Protein AF-A0AA38PTY1-F1 (afdb_monomer)

Solvent-accessible surface area (backbone atoms only — not comparable to full-atom values): 9399 Å² total; per-residue (Å²): 111,72,72,56,55,51,51,54,49,53,50,46,52,52,53,24,58,76,35,60,90,37,70,57,26,43,41,21,37,49,24,47,56,45,44,58,71,55,66,27,29,34,89,94,36,68,89,36,69,23,78,94,51,67,14,69,80,36,48,40,55,56,44,38,29,55,56,48,24,52,52,39,46,51,50,63,53,49,70,71,44,98,50,57,57,52,74,58,97,76,29,33,32,36,54,49,69,46,68,68,61,45,47,55,49,43,50,54,48,43,52,52,50,50,52,53,41,52,37,48,75,71,71,50,80,83,56,73,82,47,34,66,55,29,46,49,52,46,50,54,60,55,73,38,55,44,78,42,84,72,44,68,87,67,62,64,66,61,52,52,51,53,52,54,56,51,62,77,74,107

Mean predicted aligned error: 6.73 Å

Secondary structure (DSSP, 8-state):
-HHHHHHHHHHHHHHHHHTTTSHHHHHHHHHHHHHHHHSSEETTEEEEE-TTTGGGT-HHHHHHHHHHHHHHHHHHHHTTSSSSEEEETTEEEEEEE-HHHHHHHHHHHHHHHHHHHHHHHTT----HHHHHHHHHHHHHHHHTEEEEEEE----HHHHHHHHHHHHHT-

Organism: NCBI:txid2804962

Foldseek 3Di:
DLVVLQVLQVVLLVQLVVPVVDLLSVLLNLLLVLLCLLPQADVVCSSHGDPVDCVVVQVLLSCLSVLLSSLSSVVVVCVPDPAQWDDDPQWIKGKAADPVLSSVLSVVSSVLSVVSSVCVVVVNDPCVVCSVVSVVSSVSSVVGIDIDGPDHDDDVVVVVVVVVVVVVVD

Radius of gyration: 19.95 Å; Cα contacts (8 Å, |Δi|>4): 193; chains: 1; bounding box: 57×34×48 Å

Structure (mmCIF, N/CA/C/O backbone):
data_AF-A0AA38PTY1-F1
#
_entry.id   AF-A0AA38PTY1-F1
#
loop_
_atom_site.group_PDB
_atom_site.id
_atom_site.type_symbol
_atom_site.label_atom_id
_atom_site.label_alt_id
_atom_site.label_comp_id
_atom_site.label_asym_id
_atom_site.label_entity_id
_atom_site.label_seq_id
_atom_site.pdbx_PDB_ins_code
_atom_site.Cartn_x
_atom_site.Cartn_y
_atom_site.Cartn_z
_atom_site.occupancy
_atom_site.B_iso_or_equiv
_atom_site.auth_seq_id
_atom_site.auth_comp_id
_atom_site.auth_asym_id
_atom_site.auth_atom_id
_atom_site.pdbx_PDB_model_num
ATOM 1 N N . MET A 1 1 ? 0.365 22.107 -3.658 1.00 54.66 1 MET A N 1
ATOM 2 C CA . MET A 1 1 ? 0.631 20.713 -3.234 1.00 54.66 1 MET A CA 1
ATOM 3 C C . MET A 1 1 ? -0.654 19.963 -2.887 1.00 54.66 1 MET A C 1
ATOM 5 O O . MET A 1 1 ? -0.888 18.951 -3.529 1.00 54.66 1 MET A O 1
ATOM 9 N N . ALA A 1 2 ? -1.541 20.491 -2.027 1.00 59.94 2 ALA A N 1
ATOM 10 C CA . ALA A 1 2 ? -2.801 19.824 -1.635 1.00 59.94 2 ALA A CA 1
ATOM 11 C C . ALA A 1 2 ? -3.671 19.294 -2.804 1.00 59.94 2 ALA A C 1
ATOM 13 O O . ALA A 1 2 ? -4.220 18.203 -2.718 1.00 59.94 2 ALA A O 1
ATOM 14 N N . ASN A 1 3 ? -3.736 20.021 -3.928 1.00 79.12 3 ASN A N 1
ATOM 15 C CA . ASN A 1 3 ? -4.519 19.618 -5.107 1.00 79.12 3 ASN A CA 1
ATOM 16 C C . ASN A 1 3 ? -3.953 18.363 -5.816 1.00 79.12 3 ASN A C 1
ATOM 18 O O . ASN A 1 3 ? -4.699 17.609 -6.430 1.00 79.12 3 ASN A O 1
ATOM 22 N N . GLN A 1 4 ? -2.641 18.108 -5.739 1.00 86.50 4 GLN A N 1
ATOM 23 C CA . GLN A 1 4 ? -2.038 16.936 -6.386 1.00 86.50 4 GLN A CA 1
ATOM 24 C C . GLN A 1 4 ? -2.184 15.673 -5.530 1.00 86.50 4 GLN A C 1
ATOM 26 O O . GLN A 1 4 ? -2.514 14.615 -6.059 1.00 86.50 4 GLN A O 1
ATOM 31 N N . GLU A 1 5 ? -1.979 15.781 -4.217 1.00 84.06 5 GLU A N 1
ATOM 32 C CA . GLU A 1 5 ? -2.145 14.657 -3.284 1.00 84.06 5 GLU A CA 1
ATOM 33 C C . GLU A 1 5 ? -3.593 14.170 -3.250 1.00 84.06 5 GLU A C 1
ATOM 35 O O . GLU A 1 5 ? -3.832 12.967 -3.343 1.00 84.06 5 GLU A O 1
ATOM 40 N N . GLN A 1 6 ? -4.554 15.100 -3.236 1.00 89.50 6 GLN A N 1
ATOM 41 C CA . GLN A 1 6 ? -5.972 14.779 -3.375 1.00 89.50 6 GLN A CA 1
ATOM 42 C C . GLN A 1 6 ? -6.244 13.994 -4.663 1.00 89.50 6 GLN A C 1
ATOM 44 O O . GLN A 1 6 ? -6.820 12.908 -4.617 1.00 89.50 6 GLN A O 1
ATOM 49 N N . LYS A 1 7 ? -5.789 14.504 -5.816 1.00 91.38 7 LYS A N 1
ATOM 50 C CA . LYS A 1 7 ? -5.968 13.819 -7.106 1.00 91.38 7 LYS A CA 1
ATOM 51 C C . LYS A 1 7 ? -5.359 12.419 -7.094 1.00 91.38 7 LYS A C 1
ATOM 53 O O . LYS A 1 7 ? -5.990 11.479 -7.567 1.00 91.38 7 LYS A O 1
ATOM 58 N N . ASN A 1 8 ? -4.158 12.261 -6.543 1.00 90.12 8 ASN A N 1
ATOM 59 C CA . ASN A 1 8 ? -3.487 10.964 -6.450 1.00 90.12 8 ASN A CA 1
ATOM 60 C C . ASN A 1 8 ? -4.259 9.987 -5.547 1.00 90.12 8 ASN A C 1
ATOM 62 O O . ASN A 1 8 ? -4.411 8.813 -5.901 1.00 90.12 8 ASN A O 1
ATOM 66 N N . TYR A 1 9 ? -4.778 10.472 -4.416 1.00 91.81 9 TYR A N 1
ATOM 67 C CA . TYR A 1 9 ? -5.614 9.697 -3.504 1.00 91.81 9 TYR A CA 1
ATOM 68 C C . TYR A 1 9 ? -6.907 9.241 -4.187 1.00 91.81 9 TYR A C 1
ATOM 70 O O . TYR A 1 9 ? -7.187 8.044 -4.241 1.00 91.81 9 TYR A O 1
ATOM 78 N N . GLU A 1 10 ? -7.665 10.170 -4.773 1.00 93.38 10 GLU A N 1
ATOM 79 C CA . GLU A 1 10 ? -8.926 9.879 -5.464 1.00 93.38 10 GLU A CA 1
ATOM 80 C C . GLU A 1 10 ? -8.724 8.929 -6.647 1.00 93.38 10 GLU A C 1
ATOM 82 O O . GLU A 1 10 ? -9.500 7.988 -6.830 1.00 93.38 10 GLU A O 1
ATOM 87 N N . ASN A 1 11 ? -7.659 9.130 -7.428 1.00 95.25 11 ASN A N 1
ATOM 88 C CA . ASN A 1 11 ? -7.304 8.241 -8.529 1.00 95.25 11 ASN A CA 1
ATOM 89 C C . ASN A 1 11 ? -6.997 6.830 -8.024 1.00 95.25 11 ASN A C 1
ATOM 91 O O . ASN A 1 11 ? -7.489 5.862 -8.599 1.00 95.25 11 ASN A O 1
ATOM 95 N N . THR A 1 12 ? -6.243 6.705 -6.929 1.00 96.00 12 THR A N 1
ATOM 96 C CA . THR A 1 12 ? -5.938 5.411 -6.307 1.00 96.00 12 THR A CA 1
ATOM 97 C C . THR A 1 12 ? -7.195 4.729 -5.787 1.00 96.00 12 THR A C 1
ATOM 99 O O . THR A 1 12 ? -7.438 3.567 -6.116 1.00 96.00 12 THR A O 1
ATOM 102 N N . LYS A 1 13 ? -8.047 5.456 -5.059 1.00 95.75 13 LYS A N 1
ATOM 103 C CA . LYS A 1 13 ? -9.320 4.937 -4.549 1.00 95.75 13 LYS A CA 1
ATOM 104 C C . LYS A 1 13 ? -10.209 4.437 -5.690 1.00 95.75 13 LYS A C 1
ATOM 106 O O . LYS A 1 13 ? -10.671 3.298 -5.652 1.00 95.75 13 LYS A O 1
ATOM 111 N N . ARG A 1 14 ? -10.393 5.247 -6.741 1.00 96.69 14 ARG A N 1
ATOM 112 C CA . ARG A 1 14 ? -11.210 4.898 -7.917 1.00 96.69 14 ARG A CA 1
ATOM 113 C C . ARG A 1 14 ? -10.646 3.696 -8.670 1.00 96.69 14 ARG A C 1
ATOM 115 O O . ARG A 1 14 ? -11.405 2.806 -9.048 1.00 96.69 14 ARG A O 1
ATOM 122 N N . PHE A 1 15 ? -9.333 3.656 -8.875 1.00 96.94 15 PHE A N 1
ATOM 123 C CA . PHE A 1 15 ? -8.663 2.558 -9.563 1.00 96.94 15 PHE A CA 1
ATOM 124 C C . PHE A 1 15 ? -8.850 1.232 -8.821 1.00 96.94 15 PHE A C 1
ATOM 126 O O . PHE A 1 15 ? -9.295 0.253 -9.423 1.00 96.94 15 PHE A O 1
ATOM 133 N N . LEU A 1 16 ? -8.578 1.209 -7.513 1.00 97.06 16 LEU A N 1
ATOM 134 C CA . LEU A 1 16 ? -8.725 0.007 -6.688 1.00 97.06 16 LEU A CA 1
ATOM 135 C C . LEU A 1 16 ? -10.190 -0.442 -6.624 1.00 97.06 16 LEU A C 1
ATOM 137 O O . LEU A 1 16 ? -10.476 -1.622 -6.822 1.00 97.06 16 LEU A O 1
ATOM 141 N N . HIS A 1 17 ? -11.121 0.504 -6.473 1.00 97.00 17 HIS A N 1
ATOM 142 C CA . HIS A 1 17 ? -12.554 0.223 -6.524 1.00 97.00 17 HIS A CA 1
ATOM 143 C C . HIS A 1 17 ? -12.982 -0.378 -7.872 1.00 97.00 17 HIS A C 1
ATOM 145 O O . HIS A 1 17 ? -13.753 -1.328 -7.910 1.00 97.00 17 HIS A O 1
ATOM 151 N N . SER A 1 18 ? -12.459 0.111 -9.000 1.00 96.44 18 SER A N 1
ATOM 152 C CA . SER A 1 18 ? -12.803 -0.434 -10.325 1.00 96.44 18 SER A CA 1
ATOM 153 C C . SER A 1 18 ? -12.299 -1.865 -10.568 1.00 96.44 18 SER A C 1
ATOM 155 O O . SER A 1 18 ? -12.748 -2.521 -11.504 1.00 96.44 18 SER A O 1
ATOM 157 N N . ARG A 1 19 ? -11.383 -2.366 -9.728 1.00 94.25 19 ARG A N 1
ATOM 158 C CA . ARG A 1 19 ? -10.733 -3.678 -9.863 1.00 94.25 19 ARG A CA 1
ATOM 159 C C . ARG A 1 19 ? -11.101 -4.644 -8.738 1.00 94.25 19 ARG A C 1
ATOM 161 O O . ARG A 1 19 ? -10.299 -5.502 -8.381 1.00 94.25 19 ARG A O 1
ATOM 168 N N . GLN A 1 20 ? -12.320 -4.554 -8.202 1.00 89.38 20 GLN A N 1
ATOM 169 C CA . GLN A 1 20 ? -12.794 -5.426 -7.114 1.00 89.38 20 GLN A CA 1
ATOM 170 C C . GLN A 1 20 ? -12.746 -6.931 -7.429 1.00 89.38 20 GLN A C 1
ATOM 172 O O . GLN A 1 20 ? -12.887 -7.747 -6.527 1.00 89.38 20 GLN A O 1
ATOM 177 N N . ASN A 1 21 ? -12.545 -7.343 -8.679 1.00 92.06 21 ASN A N 1
ATOM 178 C CA . ASN A 1 21 ? -12.293 -8.741 -9.026 1.00 92.06 21 ASN A CA 1
ATOM 179 C C . ASN A 1 21 ? -10.913 -9.252 -8.557 1.00 92.06 21 ASN A C 1
ATOM 181 O O . ASN A 1 21 ? -10.746 -10.457 -8.394 1.00 92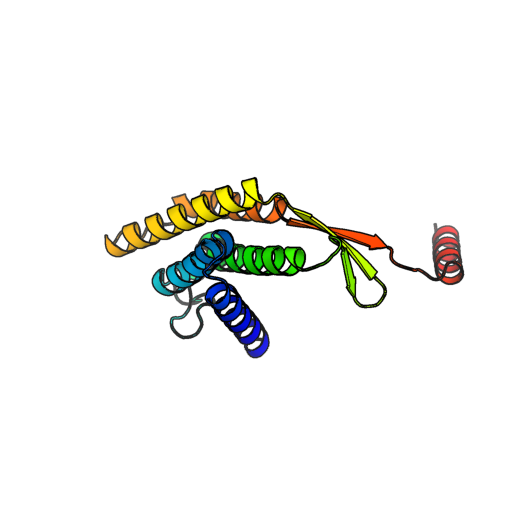.06 21 ASN A O 1
ATOM 185 N N . SER A 1 22 ? -9.942 -8.368 -8.307 1.00 94.25 22 SER A N 1
ATOM 186 C CA . SER A 1 22 ? -8.623 -8.716 -7.769 1.00 94.25 22 SER A CA 1
ATOM 187 C C . SER A 1 22 ? -8.618 -8.675 -6.241 1.00 94.25 22 SER A C 1
ATOM 189 O O . SER A 1 22 ? -8.957 -7.657 -5.640 1.00 94.25 22 SER A O 1
ATOM 191 N N . GLU A 1 23 ? -8.173 -9.753 -5.590 1.00 94.50 23 GLU A N 1
ATOM 192 C CA . GLU A 1 23 ? -8.013 -9.775 -4.128 1.00 94.50 23 GLU A CA 1
ATOM 193 C C . GLU A 1 23 ? -7.046 -8.695 -3.628 1.00 94.50 23 GLU A C 1
ATOM 195 O O . GLU A 1 23 ? -7.311 -8.067 -2.607 1.00 94.50 23 GLU A O 1
ATOM 200 N N . LEU A 1 24 ? -5.963 -8.425 -4.368 1.00 95.00 24 LEU A N 1
ATOM 201 C CA . LEU A 1 24 ? -5.037 -7.342 -4.033 1.00 95.00 24 LEU A CA 1
ATOM 202 C C . LEU A 1 24 ? -5.768 -5.998 -4.014 1.00 95.00 24 LEU A C 1
ATOM 204 O O . LEU A 1 24 ? -5.638 -5.243 -3.055 1.00 95.00 24 LEU A O 1
ATOM 208 N N . ALA A 1 25 ? -6.584 -5.724 -5.038 1.00 96.38 25 ALA A N 1
ATOM 209 C CA . ALA A 1 25 ? -7.349 -4.483 -5.118 1.00 96.38 25 ALA A CA 1
ATOM 210 C C . ALA A 1 25 ? -8.344 -4.347 -3.960 1.00 96.38 25 ALA A C 1
ATOM 212 O O . ALA A 1 25 ? -8.470 -3.256 -3.407 1.00 96.38 25 ALA A O 1
ATOM 213 N N . LYS A 1 26 ? -8.996 -5.449 -3.555 1.00 97.12 26 LYS A N 1
ATOM 214 C CA . LYS A 1 26 ? -9.881 -5.468 -2.382 1.00 97.12 26 LYS A CA 1
ATOM 215 C C . LYS A 1 26 ? -9.134 -5.076 -1.112 1.00 97.12 26 LYS A C 1
ATOM 217 O O . LYS A 1 26 ? -9.616 -4.210 -0.392 1.00 97.12 26 LYS A O 1
ATOM 222 N N . PHE A 1 27 ? -7.959 -5.657 -0.855 1.00 96.75 27 PHE A N 1
ATOM 223 C CA . PHE A 1 27 ? -7.167 -5.290 0.322 1.00 96.75 27 PHE A CA 1
ATOM 224 C C . PHE A 1 27 ? -6.707 -3.831 0.274 1.00 96.75 27 PHE A C 1
ATOM 226 O O . PHE A 1 27 ? -6.901 -3.099 1.240 1.00 96.75 27 PHE A O 1
ATOM 233 N N . GLY A 1 28 ? -6.158 -3.374 -0.856 1.00 96.25 28 GLY A N 1
ATOM 234 C CA . GLY A 1 28 ? -5.723 -1.982 -0.996 1.00 96.25 28 GLY A CA 1
ATOM 235 C C . GLY A 1 28 ? -6.868 -0.982 -0.813 1.00 96.25 28 GLY A C 1
ATOM 236 O O . GLY A 1 28 ? -6.681 0.056 -0.183 1.00 96.25 28 GLY A O 1
ATOM 237 N N . TYR A 1 29 ? -8.060 -1.295 -1.330 1.00 96.69 29 TYR A N 1
ATOM 238 C CA . TYR A 1 29 ? -9.250 -0.467 -1.145 1.00 96.69 29 TYR A CA 1
ATOM 239 C C . TYR A 1 29 ? -9.726 -0.477 0.316 1.00 96.69 29 TYR A C 1
ATOM 241 O O . TYR A 1 29 ? -9.957 0.589 0.884 1.00 96.69 29 TYR A O 1
ATOM 249 N N . ALA A 1 30 ? -9.773 -1.651 0.953 1.00 96.25 30 ALA A N 1
ATOM 250 C CA . ALA A 1 30 ? -10.143 -1.788 2.361 1.00 96.25 30 ALA A CA 1
ATOM 251 C C . ALA A 1 30 ? -9.211 -0.993 3.290 1.00 96.25 30 ALA A C 1
ATOM 253 O O . ALA A 1 30 ? -9.680 -0.373 4.242 1.00 96.25 30 ALA A O 1
ATOM 254 N N . CYS A 1 31 ? -7.905 -0.928 2.996 1.00 95.50 31 CYS A N 1
ATOM 255 C CA . CYS A 1 31 ? -6.982 -0.059 3.731 1.00 95.50 31 CYS A CA 1
ATOM 256 C C . CYS A 1 31 ? -7.436 1.410 3.714 1.00 95.50 31 CYS A C 1
ATOM 258 O O . CYS A 1 31 ? -7.400 2.066 4.753 1.00 95.50 31 CYS A O 1
ATOM 260 N N . LEU A 1 32 ? -7.884 1.927 2.564 1.00 94.00 32 LEU A N 1
ATOM 261 C CA . LEU A 1 32 ? -8.350 3.313 2.447 1.00 94.00 32 LEU A CA 1
ATOM 262 C C . LEU A 1 32 ? -9.637 3.560 3.242 1.00 94.00 32 LEU A C 1
ATOM 264 O O . LEU A 1 32 ? -9.731 4.580 3.921 1.00 94.00 32 LEU A O 1
ATOM 268 N N . GLU A 1 33 ? -10.593 2.630 3.200 1.00 93.06 33 GLU A N 1
ATOM 269 C CA . GLU A 1 33 ? -11.837 2.734 3.979 1.00 93.06 33 GLU A CA 1
ATOM 270 C C . GLU A 1 33 ? -11.565 2.686 5.488 1.00 93.06 33 GLU A C 1
ATOM 272 O O . GLU A 1 33 ? -12.109 3.479 6.261 1.00 93.06 33 GLU A O 1
ATOM 277 N N . LEU A 1 34 ? -10.653 1.807 5.915 1.00 92.69 34 LEU A N 1
ATOM 278 C CA . LEU A 1 34 ? -10.216 1.754 7.306 1.00 92.69 34 LEU A CA 1
ATOM 279 C C . LEU A 1 34 ? -9.547 3.067 7.716 1.00 92.69 34 LEU A C 1
ATOM 281 O O . LEU A 1 34 ? -9.866 3.595 8.779 1.00 92.69 34 LEU A O 1
ATOM 285 N N . ASN A 1 35 ? -8.705 3.654 6.863 1.00 89.38 35 ASN A N 1
ATOM 286 C CA . ASN A 1 35 ? -8.071 4.943 7.140 1.00 89.38 35 ASN A CA 1
ATOM 287 C C . ASN A 1 35 ? -9.083 6.070 7.391 1.00 89.38 35 ASN A C 1
ATOM 289 O O . ASN A 1 35 ? -8.934 6.831 8.347 1.00 89.38 35 ASN A O 1
ATOM 293 N N . GLU A 1 36 ? -10.127 6.150 6.560 1.00 87.44 36 GLU A N 1
ATOM 294 C CA . GLU A 1 36 ? -11.211 7.135 6.695 1.00 87.44 36 GLU A CA 1
ATOM 295 C C . GLU A 1 36 ? -11.925 7.002 8.048 1.00 87.44 36 GLU A C 1
ATOM 297 O O . GLU A 1 36 ? -12.243 7.998 8.697 1.00 87.44 36 GLU A O 1
ATOM 302 N N . SER A 1 37 ? -12.111 5.769 8.519 1.00 85.62 37 SER A N 1
ATOM 303 C CA . SER A 1 37 ? -12.787 5.483 9.788 1.00 85.62 37 SER A CA 1
ATOM 304 C C . SER A 1 37 ? -11.907 5.636 11.034 1.00 85.62 37 SER A C 1
ATOM 306 O O . SER A 1 37 ? -12.420 5.812 12.140 1.00 85.62 37 SER A O 1
ATOM 308 N N . LEU A 1 38 ? -10.582 5.549 10.878 1.00 86.12 38 LEU A N 1
ATOM 309 C CA . LEU A 1 38 ? -9.648 5.512 11.997 1.00 86.12 38 LEU A CA 1
ATOM 310 C C . LEU A 1 38 ? -9.455 6.871 12.654 1.00 86.12 38 LEU A C 1
ATOM 312 O O . LEU A 1 38 ? -8.977 6.885 13.775 1.00 86.12 38 LEU A O 1
ATOM 316 N N . GLY A 1 39 ? -9.808 7.987 12.006 1.00 83.94 39 GLY A N 1
ATOM 317 C CA . GLY A 1 39 ? -9.799 9.325 12.612 1.00 83.94 39 GLY A CA 1
ATOM 318 C C . GLY A 1 39 ? -8.412 9.911 12.907 1.00 83.94 39 GLY A C 1
ATOM 319 O O . GLY A 1 39 ? -8.297 10.789 13.765 1.00 83.94 39 GLY A O 1
ATOM 320 N N . PHE A 1 40 ? -7.358 9.413 12.248 1.00 84.50 40 PHE A N 1
ATOM 321 C CA . PHE A 1 40 ? -6.012 10.014 12.272 1.00 84.50 40 PHE A CA 1
ATOM 322 C C . PHE A 1 40 ? -5.816 11.075 11.178 1.00 84.50 40 PHE A C 1
ATOM 324 O O . PHE A 1 40 ? -5.010 11.994 11.336 1.00 84.50 40 PHE A O 1
ATOM 331 N N . CYS A 1 41 ? -6.584 10.979 10.092 1.00 84.81 41 CYS A N 1
ATOM 332 C CA . CYS A 1 41 ? -6.650 11.985 9.037 1.00 84.81 41 CYS A CA 1
ATOM 333 C C . CYS A 1 41 ? -7.840 12.928 9.241 1.00 84.81 41 CYS A C 1
ATOM 335 O O . CYS A 1 41 ? -8.746 12.656 10.035 1.00 84.81 41 CYS A O 1
ATOM 337 N N . LYS A 1 42 ? -7.844 14.053 8.523 1.00 84.25 42 LYS A N 1
ATOM 338 C CA . LYS A 1 42 ? -9.004 14.950 8.504 1.00 84.25 42 LYS A CA 1
ATOM 339 C C . LYS A 1 42 ? -10.190 14.256 7.812 1.00 84.25 42 LYS A C 1
ATOM 341 O O . LYS A 1 42 ? -9.975 13.625 6.777 1.00 84.25 42 LYS A O 1
ATOM 346 N N . PRO A 1 43 ? -11.430 14.394 8.316 1.00 79.44 43 PRO A N 1
ATOM 347 C CA . PRO A 1 43 ? -12.596 13.721 7.734 1.00 79.44 43 PRO A CA 1
ATOM 348 C C . PRO A 1 43 ? -12.854 14.059 6.259 1.00 79.44 43 PRO A C 1
ATOM 350 O O . PRO A 1 43 ? -13.268 13.199 5.491 1.00 79.44 43 PRO A O 1
ATOM 353 N N . ASP A 1 44 ? -12.597 15.305 5.859 1.00 82.50 44 ASP A N 1
ATOM 354 C CA . ASP A 1 44 ? -12.758 15.811 4.492 1.00 82.50 44 ASP A CA 1
ATOM 355 C C . ASP A 1 44 ? -11.504 15.610 3.621 1.00 82.50 44 ASP A C 1
ATOM 357 O O . ASP A 1 44 ? -11.555 15.784 2.405 1.00 82.50 44 ASP A O 1
ATOM 361 N N . GLN A 1 45 ? -10.374 15.254 4.239 1.00 85.12 45 GLN A N 1
ATOM 362 C CA . GLN A 1 45 ? -9.079 15.071 3.584 1.00 85.12 45 GLN A CA 1
ATOM 363 C C . GLN A 1 45 ? -8.393 13.821 4.158 1.00 85.12 45 GLN A C 1
ATOM 365 O O . GLN A 1 45 ? -7.420 13.946 4.905 1.00 85.12 45 GLN A O 1
ATOM 370 N N . PRO A 1 46 ? -8.849 12.598 3.821 1.00 79.44 46 PRO A N 1
ATOM 371 C CA . PRO A 1 46 ? -8.253 11.354 4.319 1.00 79.44 46 PRO A CA 1
ATOM 372 C C . PRO A 1 46 ? -6.805 11.120 3.857 1.00 79.44 46 PRO A C 1
ATOM 374 O O . PRO A 1 46 ? -6.133 10.224 4.364 1.00 79.44 46 PRO A O 1
ATOM 377 N N . TRP A 1 47 ? -6.305 11.937 2.927 1.00 83.81 47 TRP A N 1
ATOM 378 C CA . TRP A 1 47 ? -4.893 12.026 2.537 1.00 83.81 47 TRP A CA 1
ATOM 379 C C . TRP A 1 47 ? -4.071 13.002 3.399 1.00 83.81 47 TRP A C 1
ATOM 381 O O . TRP A 1 47 ? -2.859 13.083 3.239 1.00 83.81 47 TRP A O 1
ATOM 391 N N . SER A 1 48 ? -4.707 13.763 4.294 1.00 84.69 48 SER A N 1
ATOM 392 C CA . SER A 1 48 ? -4.072 14.780 5.134 1.00 84.69 48 SER A CA 1
ATOM 393 C C . SER A 1 48 ? -4.149 14.393 6.609 1.00 84.69 48 SER A C 1
ATOM 395 O O . SER A 1 48 ? -5.231 14.218 7.173 1.00 84.69 48 SER A O 1
ATOM 397 N N . VAL A 1 49 ? -2.982 14.303 7.248 1.00 83.31 49 VAL A N 1
ATOM 398 C CA . VAL A 1 49 ? -2.848 14.047 8.688 1.00 83.31 49 VAL A CA 1
ATOM 399 C C . VAL A 1 49 ? -3.593 15.121 9.487 1.00 83.31 49 VAL A C 1
ATOM 401 O O . VAL A 1 49 ? -3.474 16.319 9.211 1.00 83.31 49 VAL A O 1
ATOM 404 N N . ASN A 1 50 ? -4.341 14.712 10.514 1.00 79.88 50 ASN A N 1
ATOM 405 C CA . ASN A 1 50 ? -4.946 15.654 11.446 1.00 79.88 50 ASN A CA 1
ATOM 406 C C . ASN A 1 50 ? -3.883 16.205 12.411 1.00 79.88 50 ASN A C 1
ATOM 408 O O . ASN A 1 50 ? -3.501 15.559 13.386 1.00 79.88 50 ASN A O 1
ATOM 412 N N . ILE A 1 51 ? -3.427 17.422 12.122 1.00 76.12 51 ILE A N 1
ATOM 413 C CA . ILE A 1 51 ? -2.364 18.134 12.849 1.00 76.12 51 ILE A CA 1
ATOM 414 C C . ILE A 1 51 ? -2.797 18.502 14.280 1.00 76.12 51 ILE A C 1
ATOM 416 O O . ILE A 1 51 ? -1.966 18.617 15.173 1.00 76.12 51 ILE A O 1
ATOM 420 N N . SER A 1 52 ? -4.100 18.665 14.516 1.00 69.56 52 SER A N 1
ATOM 421 C CA . SER A 1 52 ? -4.664 19.042 15.819 1.00 69.56 52 SER A CA 1
ATOM 422 C C . SER A 1 52 ? -5.010 17.838 16.704 1.00 69.56 52 SER A C 1
ATOM 424 O O . SER A 1 52 ? -5.609 18.018 17.760 1.00 69.56 52 SER A O 1
ATOM 426 N N . GLY A 1 53 ? -4.670 16.619 16.276 1.00 73.75 53 GLY A N 1
ATOM 427 C CA . GLY A 1 53 ? -4.955 15.387 17.006 1.00 73.75 53 GLY A CA 1
ATOM 428 C C . GLY A 1 53 ? -3.786 14.406 16.992 1.00 73.75 53 GLY A C 1
ATOM 429 O O . GLY A 1 53 ? -2.638 14.760 16.729 1.00 73.75 53 GLY A O 1
ATOM 430 N N . ASP A 1 54 ? -4.100 13.138 17.240 1.00 75.62 54 ASP A N 1
ATOM 431 C CA . ASP A 1 54 ? -3.110 12.067 17.386 1.00 75.62 54 ASP A CA 1
ATOM 432 C C . ASP A 1 54 ? -2.347 11.716 16.093 1.00 75.62 54 ASP A C 1
ATOM 434 O O . ASP A 1 54 ? -1.366 10.973 16.134 1.00 75.62 54 ASP A O 1
ATOM 438 N N . GLY A 1 55 ? -2.752 12.260 14.940 1.00 71.81 55 GLY A N 1
ATOM 439 C CA . GLY A 1 55 ? -2.140 11.957 13.643 1.00 71.81 55 GLY A CA 1
ATOM 440 C C . GLY A 1 55 ? -0.653 12.324 13.563 1.00 71.81 55 GLY A C 1
ATOM 441 O O . GLY A 1 55 ? 0.135 11.591 12.968 1.00 71.81 55 GLY A O 1
ATOM 442 N N . LEU A 1 56 ? -0.232 13.418 14.213 1.00 78.38 56 LEU A N 1
ATOM 443 C CA . LEU A 1 56 ? 1.191 13.778 14.292 1.00 78.38 56 LEU A CA 1
ATOM 444 C C . LEU A 1 56 ? 1.992 12.871 15.229 1.00 78.38 56 LEU A C 1
ATOM 446 O O . LEU A 1 56 ? 3.193 12.703 15.023 1.00 78.38 56 LEU A O 1
ATOM 450 N N . ARG A 1 57 ? 1.348 12.311 16.258 1.00 83.75 57 ARG A N 1
ATOM 451 C CA . ARG A 1 57 ? 2.001 11.442 17.243 1.00 83.75 57 ARG A CA 1
ATOM 452 C C . ARG A 1 57 ? 2.220 10.036 16.687 1.00 83.75 57 ARG A C 1
ATOM 454 O O . ARG A 1 57 ? 3.247 9.427 16.972 1.00 83.75 57 ARG A O 1
ATOM 461 N N . TYR A 1 58 ? 1.286 9.552 15.871 1.00 87.25 58 TYR A N 1
ATOM 462 C CA . TYR A 1 58 ? 1.296 8.202 15.307 1.00 87.25 58 TYR A CA 1
ATOM 463 C C . TYR A 1 58 ? 1.416 8.233 13.778 1.00 87.25 58 TYR A C 1
ATOM 465 O O . TYR A 1 58 ? 0.520 7.813 13.037 1.00 87.25 58 TYR A O 1
ATOM 473 N N . GLN A 1 59 ? 2.521 8.795 13.283 1.00 87.94 59 GLN A N 1
ATOM 474 C CA . GLN A 1 59 ? 2.725 9.028 11.849 1.00 87.94 59 GLN A CA 1
ATOM 475 C C . GLN A 1 59 ? 2.729 7.731 11.037 1.00 87.94 59 GLN A C 1
ATOM 477 O O . GLN A 1 59 ? 2.184 7.688 9.932 1.00 87.94 59 GLN A O 1
ATOM 482 N N . SER A 1 60 ? 3.319 6.663 11.574 1.00 91.75 60 SER A N 1
ATOM 483 C CA . SER A 1 60 ? 3.414 5.383 10.865 1.00 91.75 60 SER A CA 1
ATOM 484 C C . SER A 1 60 ? 2.040 4.741 10.749 1.00 91.75 60 SER A C 1
ATOM 486 O O . SER A 1 60 ? 1.679 4.261 9.682 1.00 91.75 60 SER A O 1
ATOM 488 N N . ILE A 1 61 ? 1.235 4.792 11.813 1.00 91.31 61 ILE A N 1
ATOM 489 C CA . ILE A 1 61 ? -0.163 4.344 11.758 1.00 91.31 61 ILE A CA 1
ATOM 490 C C . ILE A 1 61 ? -0.947 5.157 10.720 1.00 91.31 61 ILE A C 1
ATOM 492 O O . ILE A 1 61 ? -1.654 4.582 9.896 1.00 91.31 61 ILE A O 1
ATOM 496 N N . THR A 1 62 ? -0.775 6.480 10.722 1.00 88.69 62 THR A N 1
ATOM 497 C CA . THR A 1 62 ? -1.514 7.393 9.836 1.00 88.69 62 THR A CA 1
ATOM 498 C C . THR A 1 62 ? -1.177 7.195 8.354 1.00 88.69 62 THR A C 1
ATOM 500 O O . THR A 1 62 ? -2.031 7.361 7.489 1.00 88.69 62 THR A O 1
ATOM 503 N N . THR A 1 63 ? 0.067 6.835 8.037 1.00 90.06 63 THR A N 1
ATOM 504 C CA . THR A 1 63 ? 0.535 6.689 6.646 1.00 90.06 63 THR A CA 1
ATOM 505 C C . THR A 1 63 ? 0.409 5.268 6.105 1.00 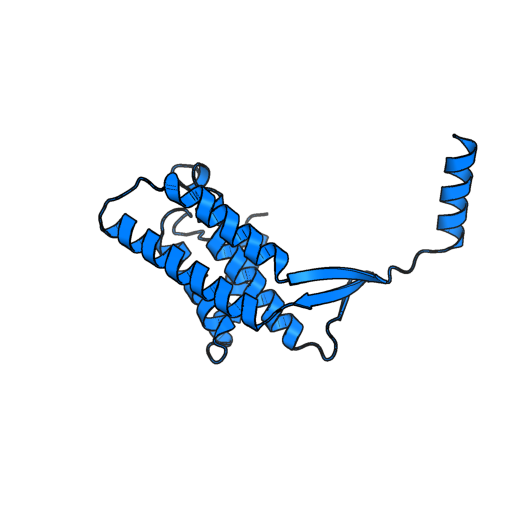90.06 63 THR A C 1
ATOM 507 O O . THR A 1 63 ? 0.281 5.093 4.894 1.00 90.06 63 THR A O 1
ATOM 510 N N . LEU A 1 64 ? 0.373 4.254 6.978 1.00 94.31 64 LEU A N 1
ATOM 511 C CA . LEU A 1 64 ? 0.387 2.838 6.600 1.00 94.31 64 LEU A CA 1
ATOM 512 C C . LEU A 1 64 ? -0.702 2.470 5.585 1.00 94.31 64 LEU A C 1
ATOM 514 O O . LEU A 1 64 ? -0.428 1.786 4.599 1.00 94.31 64 LEU A O 1
ATOM 518 N N . ALA A 1 65 ? -1.935 2.917 5.820 1.00 93.56 65 ALA A N 1
ATOM 519 C CA . ALA A 1 65 ? -3.055 2.605 4.942 1.00 93.56 65 ALA A CA 1
ATOM 520 C C . ALA A 1 65 ? -2.881 3.202 3.537 1.00 93.56 65 ALA A C 1
ATOM 522 O O . ALA A 1 65 ? -3.190 2.550 2.537 1.00 93.56 65 ALA A O 1
ATOM 523 N N . HIS A 1 66 ? -2.360 4.429 3.462 1.00 92.38 66 HIS A N 1
ATOM 524 C CA . HIS A 1 66 ? -2.092 5.089 2.192 1.00 92.38 66 HIS A CA 1
ATOM 525 C C . HIS A 1 66 ? -0.943 4.404 1.442 1.00 92.38 66 HIS A C 1
ATOM 527 O O . HIS A 1 66 ? -1.100 4.072 0.267 1.00 92.38 66 HIS A O 1
ATOM 533 N N . ASP A 1 67 ? 0.160 4.096 2.132 1.00 92.50 67 ASP A N 1
ATOM 534 C CA . ASP A 1 67 ? 1.304 3.368 1.569 1.00 92.50 67 ASP A CA 1
ATOM 535 C C . ASP A 1 67 ? 0.884 2.003 0.998 1.00 92.50 67 ASP A C 1
ATOM 537 O O . ASP A 1 67 ? 1.262 1.646 -0.123 1.00 92.50 67 ASP A O 1
ATOM 541 N N . ALA A 1 68 ? 0.061 1.251 1.737 1.00 95.69 68 ALA A N 1
ATOM 542 C CA . ALA A 1 68 ? -0.476 -0.035 1.298 1.00 95.69 68 ALA A CA 1
ATOM 543 C C . ALA A 1 68 ? -1.319 0.098 0.019 1.00 95.69 68 ALA A C 1
ATOM 545 O O . ALA A 1 68 ? -1.127 -0.652 -0.945 1.00 95.69 68 ALA A O 1
ATOM 546 N N . ALA A 1 69 ? -2.222 1.080 -0.024 1.00 95.81 69 ALA A N 1
ATOM 547 C CA . ALA A 1 69 ? -3.090 1.321 -1.173 1.00 95.81 69 ALA A CA 1
ATOM 548 C C . ALA A 1 69 ? -2.304 1.761 -2.418 1.00 95.81 69 ALA A C 1
ATOM 550 O O . ALA A 1 69 ? -2.529 1.234 -3.509 1.00 95.81 69 ALA A O 1
ATOM 551 N N . VAL A 1 70 ? -1.343 2.676 -2.261 1.00 93.81 70 VAL A N 1
ATOM 552 C CA . VAL A 1 70 ? -0.494 3.161 -3.361 1.00 93.81 70 VAL A CA 1
ATOM 553 C C . VAL A 1 70 ? 0.344 2.026 -3.942 1.00 93.81 70 VAL A C 1
ATOM 555 O O . VAL A 1 70 ? 0.384 1.852 -5.160 1.00 93.81 70 VAL A O 1
ATOM 558 N N . LYS A 1 71 ? 0.958 1.192 -3.098 1.00 93.56 71 LYS A N 1
ATOM 559 C CA . LYS A 1 71 ? 1.741 0.032 -3.556 1.00 93.56 71 LYS A CA 1
ATOM 560 C C . LYS A 1 71 ? 0.885 -1.014 -4.252 1.00 93.56 71 LYS A C 1
ATOM 562 O O . LYS A 1 71 ? 1.314 -1.594 -5.249 1.00 93.56 71 LYS A O 1
ATOM 567 N N . THR A 1 72 ? -0.336 -1.218 -3.767 1.00 96.06 72 THR A N 1
ATOM 568 C CA . THR A 1 72 ? -1.315 -2.087 -4.424 1.00 96.06 72 THR A CA 1
ATOM 569 C C . THR A 1 72 ? -1.665 -1.557 -5.812 1.00 96.06 72 THR A C 1
ATOM 571 O O . THR A 1 72 ? -1.593 -2.305 -6.785 1.00 96.06 72 THR A O 1
ATOM 574 N N . HIS A 1 73 ? -1.999 -0.268 -5.924 1.00 95.50 73 HIS A N 1
ATOM 575 C CA . HIS A 1 73 ? -2.292 0.378 -7.204 1.00 95.50 73 HIS A CA 1
ATOM 576 C C . HIS A 1 73 ? -1.110 0.228 -8.160 1.00 95.50 73 HIS A C 1
ATOM 578 O O . HIS A 1 73 ? -1.281 -0.308 -9.253 1.00 95.50 73 HIS A O 1
ATOM 584 N N . PHE A 1 74 ? 0.087 0.621 -7.726 1.00 92.81 74 PHE A N 1
ATOM 585 C CA . PHE A 1 74 ? 1.297 0.519 -8.531 1.00 92.81 74 PHE A CA 1
ATOM 586 C C . PHE A 1 74 ? 1.533 -0.910 -9.034 1.00 92.81 74 PHE A C 1
ATOM 588 O O . PHE A 1 74 ? 1.674 -1.117 -10.235 1.00 92.81 74 PHE A O 1
ATOM 595 N N . THR A 1 75 ? 1.487 -1.911 -8.151 1.00 92.38 75 THR A N 1
ATOM 596 C CA . THR A 1 75 ? 1.719 -3.315 -8.533 1.00 92.38 75 THR A CA 1
ATOM 597 C C . THR A 1 75 ? 0.677 -3.805 -9.538 1.00 92.38 75 THR A C 1
ATOM 599 O O . THR A 1 75 ? 1.015 -4.413 -10.550 1.00 92.38 75 THR A O 1
ATOM 602 N N . LEU A 1 76 ? -0.601 -3.491 -9.310 1.00 93.25 76 LEU A N 1
ATOM 603 C CA . LEU A 1 76 ? -1.682 -3.834 -10.236 1.00 93.25 76 LEU A CA 1
ATOM 604 C C . LEU A 1 76 ? -1.567 -3.122 -11.585 1.00 93.25 76 LEU A C 1
ATOM 606 O O . LEU A 1 76 ? -2.070 -3.638 -12.583 1.00 93.25 76 LEU A O 1
ATOM 610 N N . LEU A 1 77 ? -0.972 -1.932 -11.628 1.00 90.94 77 LEU A N 1
ATOM 611 C CA . LEU A 1 77 ? -0.693 -1.236 -12.878 1.00 90.94 77 LEU A CA 1
ATOM 612 C C . LEU A 1 77 ? 0.477 -1.903 -13.608 1.00 90.94 77 LEU A C 1
ATOM 614 O O . LEU A 1 77 ? 0.348 -2.219 -14.786 1.00 90.94 77 LEU A O 1
ATOM 618 N N . VAL A 1 78 ? 1.567 -2.204 -12.903 1.00 88.56 78 VAL A N 1
ATOM 619 C CA . VAL A 1 78 ? 2.747 -2.871 -13.473 1.00 88.56 78 VAL A CA 1
ATOM 620 C C . VAL A 1 78 ? 2.412 -4.245 -14.051 1.00 88.56 78 VAL A C 1
ATOM 622 O O . VAL A 1 78 ? 2.918 -4.592 -15.113 1.00 88.56 78 VAL A O 1
ATOM 625 N N . LEU A 1 79 ? 1.494 -4.992 -13.430 1.00 87.94 79 LEU A N 1
ATOM 626 C CA . LEU A 1 79 ? 0.990 -6.267 -13.958 1.00 87.94 79 LEU A CA 1
ATOM 627 C C . LEU A 1 79 ? 0.330 -6.160 -15.341 1.00 87.94 79 LEU A C 1
ATOM 629 O O . LEU A 1 79 ? 0.140 -7.176 -16.003 1.00 87.94 79 LEU A O 1
ATOM 633 N N . THR A 1 80 ? -0.049 -4.956 -15.776 1.00 85.19 80 THR A N 1
ATOM 634 C CA . THR A 1 80 ? -0.607 -4.740 -17.119 1.00 85.19 80 THR A CA 1
ATOM 635 C C . THR A 1 80 ? 0.464 -4.521 -18.185 1.00 85.19 80 THR A C 1
ATOM 637 O O . THR A 1 80 ? 0.143 -4.544 -19.373 1.00 85.19 80 THR A O 1
ATOM 640 N N . PHE A 1 81 ? 1.728 -4.325 -17.794 1.00 80.81 81 PHE A N 1
ATOM 641 C CA . PHE A 1 81 ? 2.812 -4.162 -18.750 1.00 80.81 81 PHE A CA 1
ATOM 642 C C . PHE A 1 81 ? 3.282 -5.521 -19.291 1.00 80.81 81 PHE A C 1
ATOM 644 O O . PHE A 1 81 ? 3.434 -6.470 -18.521 1.00 80.81 81 PHE A O 1
ATOM 651 N N . PRO A 1 82 ? 3.564 -5.634 -20.606 1.00 72.12 82 PRO A N 1
ATOM 652 C CA . PRO A 1 82 ? 4.033 -6.883 -21.216 1.00 72.12 82 PRO A CA 1
ATOM 653 C C . PRO A 1 82 ? 5.358 -7.382 -20.636 1.00 72.12 82 PRO A C 1
ATOM 655 O O . PRO A 1 82 ? 5.655 -8.572 -20.682 1.00 72.12 82 PRO A O 1
ATOM 658 N N . LYS A 1 83 ? 6.172 -6.451 -20.134 1.00 72.56 83 LYS A N 1
ATOM 659 C CA . LYS A 1 83 ? 7.432 -6.707 -19.445 1.00 72.56 83 LYS A CA 1
ATOM 660 C C . LYS A 1 83 ? 7.469 -5.821 -18.197 1.00 72.56 83 LYS A C 1
ATOM 662 O O . LYS A 1 83 ? 6.864 -4.749 -18.226 1.00 72.56 83 LYS A O 1
ATOM 667 N N . PRO A 1 84 ? 8.166 -6.219 -17.123 1.00 74.88 84 PRO A N 1
ATOM 668 C CA . PRO A 1 84 ? 8.195 -5.473 -15.869 1.00 74.88 84 PRO A CA 1
ATOM 669 C C . PRO A 1 84 ? 9.140 -4.265 -15.954 1.00 74.88 84 PRO A C 1
ATOM 671 O O . PRO A 1 84 ? 9.945 -4.031 -15.061 1.00 74.88 84 PRO A O 1
ATOM 674 N N . TYR A 1 85 ? 9.072 -3.510 -17.048 1.00 80.19 85 TYR A N 1
ATOM 675 C CA . TYR A 1 85 ? 9.783 -2.257 -17.198 1.00 80.19 85 TYR A CA 1
ATOM 676 C C . TYR A 1 85 ? 8.856 -1.150 -17.667 1.00 80.19 85 TYR A C 1
ATOM 678 O O . TYR A 1 85 ? 7.872 -1.384 -18.370 1.00 80.19 85 TYR A O 1
ATOM 686 N N . PHE A 1 86 ? 9.213 0.076 -17.314 1.00 82.31 86 PHE A N 1
ATOM 687 C CA . PHE A 1 86 ? 8.605 1.276 -17.867 1.00 82.31 86 PHE A CA 1
ATOM 688 C C . PHE A 1 86 ? 9.685 2.321 -18.137 1.00 82.31 86 PHE A C 1
ATOM 690 O O . PHE A 1 86 ? 10.770 2.278 -17.557 1.00 82.31 86 PHE A O 1
ATOM 697 N N . THR A 1 87 ? 9.396 3.249 -19.043 1.00 82.56 87 THR A N 1
ATOM 698 C CA . THR A 1 87 ? 10.317 4.325 -19.417 1.00 82.56 87 THR A CA 1
ATOM 699 C C . THR A 1 87 ? 9.756 5.679 -19.002 1.00 82.56 87 THR A C 1
ATOM 701 O O . THR A 1 87 ? 8.585 5.948 -19.268 1.00 82.56 87 THR A O 1
ATOM 704 N N . SER A 1 88 ? 10.583 6.537 -18.406 1.00 83.44 88 SER A N 1
ATOM 705 C CA . SER A 1 88 ? 10.262 7.945 -18.116 1.00 83.44 88 SER A CA 1
ATOM 706 C C . SER A 1 88 ? 11.481 8.799 -18.416 1.00 83.44 88 SER A C 1
ATOM 708 O O . SER A 1 88 ? 12.562 8.457 -17.957 1.00 83.44 88 SER A O 1
ATOM 710 N N . ASP A 1 89 ? 11.325 9.887 -19.172 1.00 81.31 89 ASP A N 1
ATOM 711 C CA . ASP A 1 89 ? 12.378 10.896 -19.387 1.00 81.31 89 ASP A CA 1
ATOM 712 C C . ASP A 1 89 ? 13.754 10.297 -19.744 1.00 81.31 89 ASP A C 1
ATOM 714 O O . ASP A 1 89 ? 14.780 10.629 -19.155 1.00 81.31 89 ASP A O 1
ATOM 718 N N . HIS A 1 90 ? 13.757 9.369 -20.708 1.00 83.88 90 HIS A N 1
ATOM 719 C CA . HIS A 1 90 ? 14.921 8.598 -21.179 1.00 83.88 90 HIS A CA 1
ATOM 720 C C . HIS A 1 90 ? 15.485 7.551 -20.208 1.00 83.88 90 HIS A C 1
ATOM 722 O O . HIS A 1 90 ? 16.378 6.806 -20.590 1.00 83.88 90 HIS A O 1
ATOM 728 N N . MET A 1 91 ? 14.948 7.416 -19.001 1.00 88.19 91 MET A N 1
ATOM 729 C CA . MET A 1 91 ? 15.295 6.345 -18.069 1.00 88.19 91 MET A CA 1
ATOM 730 C C . MET A 1 91 ? 14.429 5.110 -18.319 1.00 88.19 91 MET A C 1
ATOM 732 O O . MET A 1 91 ? 13.214 5.228 -18.501 1.00 88.19 91 MET A O 1
ATOM 736 N N . ARG A 1 92 ? 15.035 3.922 -18.280 1.00 88.50 92 ARG A N 1
ATOM 737 C CA . ARG A 1 92 ? 14.342 2.631 -18.198 1.00 88.50 92 ARG A CA 1
ATOM 738 C C . ARG A 1 92 ? 14.406 2.131 -16.765 1.00 88.50 92 ARG A C 1
ATOM 740 O O . ARG A 1 92 ? 15.490 1.992 -16.206 1.00 88.50 92 ARG A O 1
ATOM 747 N N . PHE A 1 93 ? 13.250 1.815 -16.203 1.00 89.56 93 PHE A N 1
ATOM 748 C CA . PHE A 1 93 ? 13.128 1.255 -14.866 1.00 89.56 93 PHE A CA 1
ATOM 749 C C . PHE A 1 93 ? 12.680 -0.193 -14.950 1.00 89.56 93 PHE A C 1
ATOM 751 O O . PHE A 1 93 ? 11.708 -0.474 -15.650 1.00 89.56 93 PHE A O 1
ATOM 758 N N . ALA A 1 94 ? 13.345 -1.083 -14.221 1.00 90.56 94 ALA A N 1
ATOM 759 C CA . ALA A 1 94 ? 12.874 -2.438 -13.975 1.00 90.56 94 ALA A CA 1
ATOM 760 C C . ALA A 1 94 ? 12.093 -2.480 -12.655 1.00 90.56 94 ALA A C 1
ATOM 762 O O . ALA A 1 94 ? 12.406 -1.762 -11.703 1.00 90.56 94 ALA A O 1
ATOM 763 N N . VAL A 1 95 ? 11.045 -3.300 -12.608 1.00 90.56 95 VAL A N 1
ATOM 764 C CA . VAL A 1 95 ? 10.187 -3.460 -11.435 1.00 90.56 95 VAL A CA 1
ATOM 765 C C . VAL A 1 95 ? 10.192 -4.911 -10.990 1.00 90.56 95 VAL A C 1
ATOM 767 O O . VAL A 1 95 ? 9.700 -5.794 -11.687 1.00 90.56 95 VAL A O 1
ATOM 770 N N . GLU A 1 96 ? 10.674 -5.147 -9.782 1.00 89.69 96 GLU A N 1
ATOM 771 C CA . GLU A 1 96 ? 10.624 -6.448 -9.131 1.00 89.69 96 GLU A CA 1
ATOM 772 C C . GLU A 1 96 ? 9.567 -6.429 -8.030 1.00 89.69 96 GLU A C 1
ATOM 774 O O . GLU A 1 96 ? 9.479 -5.488 -7.233 1.00 89.69 96 GLU A O 1
ATOM 779 N N . TYR A 1 97 ? 8.737 -7.468 -7.993 1.00 89.56 97 TYR A N 1
ATOM 780 C CA . TYR A 1 97 ? 7.696 -7.613 -6.985 1.00 89.56 97 TYR A CA 1
ATOM 781 C C . TYR A 1 97 ? 7.399 -9.082 -6.684 1.00 89.56 97 TYR A C 1
ATOM 783 O O . TYR A 1 97 ? 7.476 -9.945 -7.557 1.00 89.56 97 TYR A O 1
ATOM 791 N N . ASP A 1 98 ? 6.999 -9.352 -5.442 1.00 90.75 98 ASP A N 1
ATOM 792 C CA . ASP A 1 98 ? 6.521 -10.662 -4.991 1.00 90.75 98 ASP A CA 1
ATOM 793 C C . ASP A 1 98 ? 5.021 -10.573 -4.682 1.00 90.75 98 ASP A C 1
ATOM 795 O O . ASP A 1 98 ? 4.611 -10.023 -3.657 1.00 90.75 98 ASP A O 1
ATOM 799 N N . LEU A 1 99 ? 4.185 -11.093 -5.589 1.00 91.19 99 LEU A N 1
ATOM 800 C CA . LEU 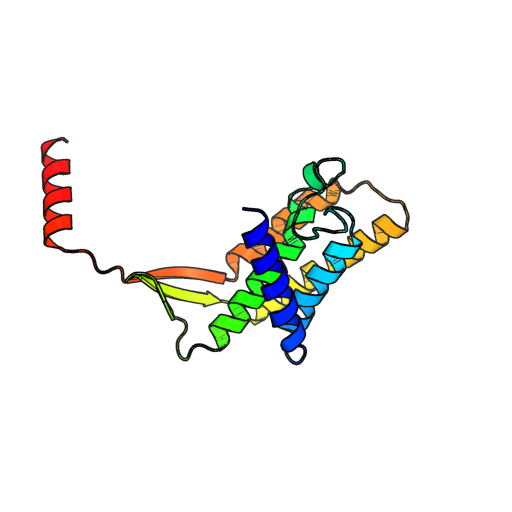A 1 99 ? 2.725 -11.011 -5.458 1.00 91.19 99 LEU A CA 1
ATOM 801 C C . LEU A 1 99 ? 2.191 -11.760 -4.237 1.00 91.19 99 LEU A C 1
ATOM 803 O O . LEU A 1 99 ? 1.258 -11.279 -3.591 1.00 91.19 99 LEU A O 1
ATOM 807 N N . SER A 1 100 ? 2.763 -12.924 -3.927 1.00 92.88 100 SER A N 1
ATOM 808 C CA . SER A 1 100 ? 2.316 -13.757 -2.811 1.00 92.88 100 SER A CA 1
ATOM 809 C C . SER A 1 100 ? 2.603 -13.052 -1.491 1.00 92.88 100 SER A C 1
ATOM 811 O O . SER A 1 100 ? 1.688 -12.826 -0.695 1.00 92.88 100 SER A O 1
ATOM 813 N N . ARG A 1 101 ? 3.842 -12.584 -1.304 1.00 94.88 101 ARG A N 1
ATOM 814 C CA . ARG A 1 101 ? 4.217 -11.831 -0.102 1.00 94.88 101 ARG A CA 1
ATOM 815 C C . ARG A 1 101 ? 3.512 -10.481 -0.018 1.00 94.88 101 ARG A C 1
ATOM 817 O O . ARG A 1 101 ? 3.200 -10.032 1.087 1.00 94.88 101 ARG A O 1
ATOM 824 N N . LEU A 1 102 ? 3.224 -9.830 -1.149 1.00 94.00 102 LEU A N 1
ATOM 825 C CA . LEU A 1 102 ? 2.403 -8.618 -1.173 1.00 94.00 102 LEU A CA 1
ATOM 826 C C . LEU A 1 102 ? 0.996 -8.897 -0.649 1.00 94.00 102 LEU A C 1
ATOM 828 O O . LEU A 1 102 ? 0.542 -8.183 0.244 1.00 94.00 102 LEU A O 1
ATOM 832 N N . LYS A 1 103 ? 0.331 -9.949 -1.140 1.00 95.25 103 LYS A N 1
ATOM 833 C CA . LYS A 1 103 ? -1.006 -10.341 -0.673 1.00 95.25 103 LYS A CA 1
ATOM 834 C C . LYS A 1 103 ? -1.019 -10.597 0.835 1.00 95.25 103 LYS A C 1
ATOM 836 O O . LYS A 1 103 ? -1.841 -10.019 1.542 1.00 95.25 103 LYS A O 1
A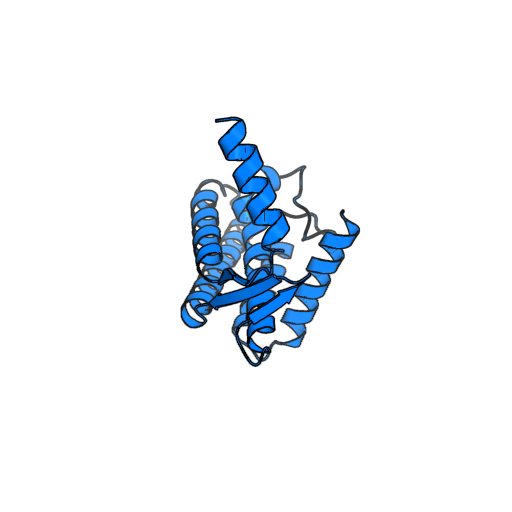TOM 841 N N . GLU A 1 104 ? -0.085 -11.404 1.332 1.00 96.56 104 GLU A N 1
ATOM 842 C CA . GLU A 1 104 ? 0.036 -11.707 2.764 1.00 96.56 104 GLU A CA 1
ATOM 843 C C . GLU A 1 104 ? 0.291 -10.448 3.601 1.00 96.56 104 GLU A C 1
ATOM 845 O O . GLU A 1 104 ? -0.282 -10.266 4.675 1.00 96.56 104 GLU A O 1
ATOM 850 N N . THR A 1 105 ? 1.142 -9.545 3.116 1.00 96.56 105 THR A N 1
ATOM 851 C CA . THR A 1 105 ? 1.451 -8.293 3.818 1.00 96.56 105 THR A CA 1
ATOM 852 C C . THR A 1 105 ? 0.249 -7.361 3.853 1.00 96.56 105 THR A C 1
ATOM 854 O O . THR A 1 105 ? -0.065 -6.828 4.912 1.00 96.56 105 THR A O 1
ATOM 857 N N . LEU A 1 106 ? -0.478 -7.218 2.745 1.00 96.75 106 LEU A N 1
ATOM 858 C CA . LEU A 1 106 ? -1.705 -6.423 2.693 1.00 96.75 106 LEU A CA 1
ATOM 859 C C . LEU A 1 106 ? -2.797 -6.982 3.609 1.00 96.75 106 LEU A C 1
ATOM 861 O O . LEU A 1 106 ? -3.475 -6.211 4.286 1.00 96.75 106 LEU A O 1
ATOM 865 N N . GLN A 1 107 ? -2.928 -8.307 3.693 1.00 96.94 107 GLN A N 1
ATOM 866 C CA . GLN A 1 107 ? -3.843 -8.944 4.637 1.00 96.94 107 GLN A CA 1
ATOM 867 C C . GLN A 1 107 ? -3.460 -8.616 6.088 1.00 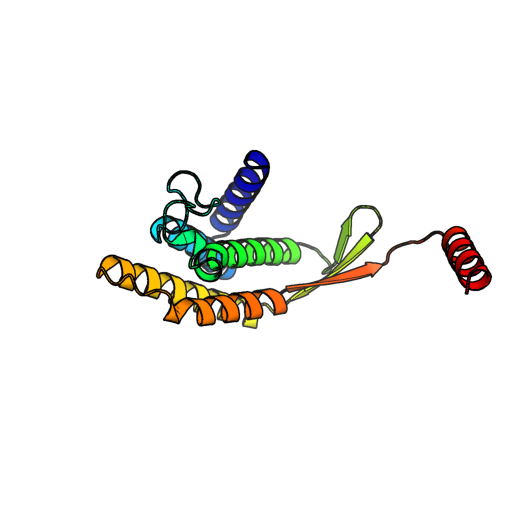96.94 107 GLN A C 1
ATOM 869 O O . GLN A 1 107 ? -4.319 -8.199 6.863 1.00 96.94 107 GLN A O 1
ATOM 874 N N . ARG A 1 108 ? -2.169 -8.721 6.442 1.00 97.56 108 ARG A N 1
ATOM 875 C CA . ARG A 1 108 ? -1.656 -8.335 7.771 1.00 97.56 108 ARG A CA 1
ATOM 876 C C . ARG A 1 108 ? -1.915 -6.857 8.082 1.00 97.56 108 ARG A C 1
ATOM 878 O O . ARG A 1 108 ? -2.290 -6.537 9.207 1.00 97.56 108 ARG A O 1
ATOM 885 N N . VAL A 1 109 ? -1.759 -5.970 7.097 1.00 97.50 109 VAL A N 1
ATOM 886 C CA . VAL A 1 109 ? -2.083 -4.541 7.238 1.00 97.50 109 VAL A CA 1
ATOM 887 C C . VAL A 1 109 ? -3.575 -4.334 7.477 1.00 97.50 109 VAL A C 1
ATOM 889 O O . VAL A 1 109 ? -3.931 -3.606 8.397 1.00 97.50 109 VAL A O 1
ATOM 892 N N . CYS A 1 110 ? -4.451 -4.984 6.708 1.00 96.69 110 CYS A N 1
ATOM 893 C CA . CYS A 1 110 ? -5.898 -4.874 6.904 1.00 96.69 110 CYS A CA 1
ATOM 894 C C . CYS A 1 110 ? -6.316 -5.341 8.301 1.00 96.69 110 CYS A C 1
ATOM 896 O O . CYS A 1 110 ? -7.037 -4.619 8.982 1.00 96.69 110 CYS A O 1
ATOM 898 N N . SER A 1 111 ? -5.824 -6.500 8.755 1.00 96.88 111 SER A N 1
ATOM 899 C CA . SER A 1 111 ? -6.093 -6.997 10.109 1.00 96.88 111 SER A CA 1
ATOM 900 C C . SER A 1 111 ? -5.609 -6.019 11.178 1.00 96.88 111 SER A C 1
ATOM 902 O O . SER A 1 111 ? -6.362 -5.684 12.083 1.00 96.88 111 SER A O 1
ATOM 904 N N . PHE A 1 112 ? -4.395 -5.485 11.034 1.00 96.75 112 PHE A N 1
ATOM 905 C CA . PHE A 1 112 ? -3.860 -4.488 11.959 1.00 96.75 112 PHE A CA 1
ATOM 906 C C . PHE A 1 112 ? -4.709 -3.206 12.011 1.00 96.75 112 PHE A C 1
ATOM 908 O O . PHE A 1 112 ? -5.023 -2.713 13.092 1.00 96.75 112 PHE A O 1
ATOM 915 N N . LEU A 1 113 ? -5.108 -2.665 10.856 1.00 95.50 113 LEU A N 1
ATOM 916 C CA . LEU A 1 113 ? -5.949 -1.467 10.782 1.00 95.50 113 LEU A CA 1
ATOM 917 C C . LEU A 1 113 ? -7.360 -1.719 11.346 1.00 95.50 113 LEU A C 1
ATOM 919 O O . LEU A 1 113 ? -7.919 -0.837 11.998 1.00 95.50 113 LEU A O 1
ATOM 923 N N . GLN A 1 114 ? -7.915 -2.916 11.138 1.00 95.44 114 GLN A N 1
ATOM 924 C CA . GLN A 1 114 ? -9.196 -3.332 11.712 1.00 95.44 114 GLN A CA 1
ATOM 925 C C . GLN A 1 114 ? -9.116 -3.424 13.241 1.00 95.44 114 GLN A C 1
ATOM 927 O O . GLN A 1 114 ? -9.959 -2.852 13.931 1.00 95.44 114 GLN A O 1
ATOM 932 N N . ASP A 1 115 ? -8.062 -4.045 13.775 1.00 94.12 115 ASP A N 1
ATOM 933 C CA . ASP A 1 115 ? -7.837 -4.135 15.218 1.00 94.12 115 ASP A CA 1
ATOM 934 C C . ASP A 1 115 ? -7.746 -2.740 15.851 1.00 94.12 115 ASP A C 1
ATOM 936 O O . ASP A 1 115 ? -8.358 -2.487 16.891 1.00 94.12 115 ASP A O 1
ATOM 940 N N . LEU A 1 116 ? -7.032 -1.804 15.211 1.00 92.88 116 LEU A N 1
ATOM 941 C CA . LEU A 1 116 ? -6.960 -0.408 15.654 1.00 92.88 116 LEU A CA 1
ATOM 942 C C . LEU A 1 116 ? -8.333 0.274 15.658 1.00 92.88 116 LEU A C 1
ATOM 944 O O . LEU A 1 116 ? -8.661 0.988 16.610 1.00 92.88 116 LEU A O 1
ATOM 948 N N . GLN A 1 117 ? -9.142 0.042 14.623 1.00 92.19 117 GLN A N 1
ATOM 949 C CA . GLN A 1 117 ? -10.499 0.578 14.534 1.00 92.19 117 GLN A CA 1
ATOM 950 C C . GLN A 1 117 ? -11.352 0.066 15.701 1.00 92.19 117 GLN A C 1
ATOM 952 O O . GLN A 1 117 ? -12.067 0.842 16.340 1.00 92.19 117 GLN A O 1
ATOM 957 N N . ASP A 1 118 ? -11.239 -1.220 16.021 1.00 91.75 118 ASP A N 1
ATOM 958 C CA . ASP A 1 118 ? -12.000 -1.843 17.098 1.00 91.75 118 ASP A CA 1
ATOM 959 C C . ASP A 1 118 ? -11.523 -1.387 18.483 1.00 91.75 118 ASP A C 1
ATOM 961 O O . ASP A 1 118 ? -12.356 -1.109 19.348 1.00 91.75 118 ASP A O 1
ATOM 965 N N . GLN A 1 119 ? -10.212 -1.193 18.691 1.00 89.69 119 GLN A N 1
ATOM 966 C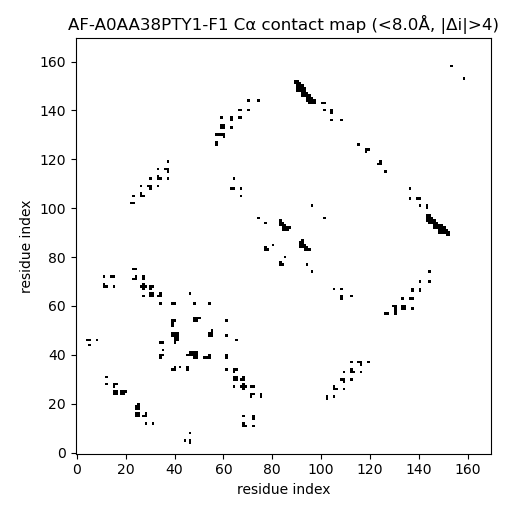 CA . GLN A 1 119 ? -9.700 -0.560 19.916 1.00 89.69 119 GLN A CA 1
ATOM 967 C C . GLN A 1 119 ? -10.280 0.850 20.097 1.00 89.69 119 GLN A C 1
ATOM 969 O O . GLN A 1 119 ? -10.740 1.193 21.190 1.00 89.69 119 GLN A O 1
ATOM 974 N N . ARG A 1 120 ? -10.323 1.647 19.020 1.00 87.12 120 ARG A N 1
ATOM 975 C CA . ARG A 1 120 ? -10.856 3.014 19.057 1.00 87.12 120 ARG A CA 1
ATOM 976 C C . ARG A 1 120 ? -12.352 3.036 19.372 1.00 87.12 120 ARG A C 1
ATOM 978 O O . ARG A 1 120 ? -12.782 3.817 20.217 1.00 87.12 120 ARG A O 1
ATOM 985 N N . LYS A 1 121 ? -13.143 2.140 18.768 1.00 88.12 121 LYS A N 1
ATOM 986 C CA . LYS A 1 121 ? -14.579 1.970 19.080 1.00 88.12 121 LYS A CA 1
ATOM 987 C C . LYS A 1 121 ? -14.823 1.593 20.544 1.00 88.12 121 LYS A C 1
ATOM 989 O O . LYS A 1 121 ? -15.835 1.986 21.112 1.00 88.12 121 LYS A O 1
ATOM 994 N N . GLN A 1 122 ? -13.894 0.863 21.161 1.00 89.12 122 GLN A N 1
ATOM 995 C CA . GLN A 1 122 ? -13.931 0.507 22.585 1.00 89.12 122 GLN A CA 1
ATOM 996 C C . GLN A 1 122 ? -13.421 1.629 23.511 1.00 89.12 122 GLN A C 1
ATOM 998 O O . GLN A 1 122 ? -13.309 1.416 24.718 1.00 89.12 122 GLN A O 1
ATOM 1003 N N . GLY A 1 123 ? -13.083 2.808 22.976 1.00 84.12 123 GLY A N 1
ATOM 1004 C CA . GLY A 1 123 ? -12.573 3.945 23.745 1.00 84.12 123 GLY A CA 1
ATOM 1005 C C . GLY A 1 123 ? -11.119 3.799 24.205 1.00 84.12 123 GLY A C 1
ATOM 1006 O O . GLY A 1 123 ? -10.674 4.543 25.078 1.00 84.12 123 GLY A O 1
ATOM 1007 N N . ARG A 1 124 ? -10.364 2.842 23.649 1.00 82.94 124 ARG A N 1
ATOM 1008 C CA . ARG A 1 124 ? -8.942 2.650 23.958 1.00 82.94 124 ARG A CA 1
ATOM 1009 C C . ARG A 1 124 ? -8.102 3.478 22.990 1.00 82.94 124 ARG A C 1
ATOM 1011 O O . ARG A 1 124 ? -8.067 3.181 21.801 1.00 82.94 124 ARG A O 1
ATOM 1018 N N . ASN A 1 125 ? -7.394 4.473 23.523 1.00 73.75 125 ASN A N 1
ATOM 1019 C CA . ASN A 1 125 ? -6.610 5.430 22.729 1.00 73.75 125 ASN A CA 1
ATOM 1020 C C . ASN A 1 125 ? -5.091 5.328 22.958 1.00 73.75 125 ASN A C 1
ATOM 1022 O O . ASN A 1 125 ? -4.341 6.202 22.533 1.00 73.75 125 ASN A O 1
ATOM 1026 N N . ASP A 1 126 ? -4.614 4.273 23.626 1.00 81.56 126 ASP A N 1
ATOM 1027 C CA . ASP A 1 126 ? -3.176 4.023 23.761 1.00 81.56 126 ASP A CA 1
ATOM 1028 C C . ASP A 1 126 ? -2.636 3.315 22.510 1.00 81.56 126 ASP A C 1
ATOM 1030 O O . ASP A 1 126 ? -2.534 2.081 22.446 1.00 81.56 126 ASP A O 1
ATOM 1034 N N . PHE A 1 127 ? -2.344 4.120 21.486 1.00 85.56 127 PHE A N 1
ATOM 1035 C CA . PHE A 1 127 ? -1.821 3.631 20.213 1.00 85.56 127 PHE A CA 1
ATOM 1036 C C . PHE A 1 127 ? -0.292 3.547 20.156 1.00 85.56 127 PHE A C 1
ATOM 1038 O O . PHE A 1 127 ? 0.262 3.028 19.188 1.00 85.56 127 PHE A O 1
ATOM 1045 N N . GLU A 1 128 ? 0.405 3.996 21.202 1.00 85.88 128 GLU A N 1
ATOM 1046 C CA . GLU A 1 128 ? 1.866 4.117 21.205 1.00 85.88 128 GLU A CA 1
ATOM 1047 C C . GLU A 1 128 ? 2.558 2.765 21.013 1.00 85.88 128 GLU A C 1
ATOM 1049 O O . GLU A 1 128 ? 3.500 2.634 20.229 1.00 85.88 128 GLU A O 1
ATOM 1054 N N . LYS A 1 129 ? 2.001 1.717 21.623 1.00 86.69 129 LYS A N 1
ATOM 1055 C CA . LYS A 1 129 ? 2.477 0.338 21.454 1.00 86.69 129 LYS A CA 1
ATOM 1056 C C . LYS A 1 129 ? 2.358 -0.202 20.021 1.00 86.69 129 LYS A C 1
ATOM 1058 O O . LYS A 1 129 ? 3.086 -1.130 19.670 1.00 86.69 129 LYS A O 1
ATOM 1063 N N . TYR A 1 130 ? 1.476 0.359 19.191 1.00 91.31 130 TYR A N 1
ATOM 1064 C CA . TYR A 1 130 ? 1.243 -0.101 17.816 1.00 91.31 130 TYR A CA 1
ATOM 1065 C C . TYR A 1 130 ? 2.102 0.631 16.781 1.00 91.31 130 TYR A C 1
ATOM 1067 O O . TYR A 1 130 ? 2.265 0.138 15.665 1.00 91.31 130 TYR A O 1
ATOM 1075 N N . GLU A 1 131 ? 2.714 1.760 17.140 1.00 91.88 131 GLU A N 1
ATOM 1076 C CA . GLU A 1 131 ? 3.528 2.556 16.216 1.00 91.88 131 GLU A CA 1
ATOM 1077 C C . GLU A 1 131 ? 4.721 1.748 15.674 1.00 91.88 131 GLU A C 1
ATOM 1079 O O . GLU A 1 131 ? 5.006 1.758 14.477 1.00 91.88 131 GLU A O 1
ATOM 1084 N N . ASN A 1 132 ? 5.380 0.960 16.530 1.00 92.62 132 ASN A N 1
ATOM 1085 C CA . ASN A 1 132 ? 6.477 0.081 16.112 1.00 92.62 132 ASN A CA 1
ATOM 1086 C C . ASN A 1 132 ? 6.014 -1.026 15.156 1.00 92.62 132 ASN A C 1
ATOM 1088 O O . ASN A 1 132 ? 6.754 -1.411 14.250 1.00 92.62 132 ASN A O 1
ATOM 1092 N N . GLN A 1 133 ? 4.797 -1.537 15.339 1.00 95.31 133 GLN A N 1
ATOM 1093 C CA . GLN A 1 133 ? 4.221 -2.529 14.437 1.00 95.31 133 GLN A CA 1
ATOM 1094 C C . GLN A 1 133 ? 3.881 -1.903 13.080 1.00 95.31 133 GLN A C 1
ATOM 1096 O O . GLN A 1 133 ? 4.232 -2.479 12.052 1.00 95.31 133 GLN A O 1
ATOM 1101 N N . ALA A 1 134 ? 3.298 -0.700 13.064 1.00 95.06 134 ALA A N 1
ATOM 1102 C CA . ALA A 1 134 ? 3.040 0.041 11.833 1.00 95.06 134 ALA A CA 1
ATOM 1103 C C . ALA A 1 134 ? 4.338 0.332 11.060 1.00 95.06 134 ALA A C 1
ATOM 1105 O O . ALA A 1 134 ? 4.403 0.083 9.858 1.00 95.06 134 ALA A O 1
ATOM 1106 N N . LYS A 1 135 ? 5.410 0.752 11.750 1.00 95.31 135 LYS A N 1
ATOM 1107 C CA . LYS A 1 135 ? 6.741 0.942 11.141 1.00 95.31 135 LYS A CA 1
ATOM 1108 C C . LYS A 1 135 ? 7.266 -0.325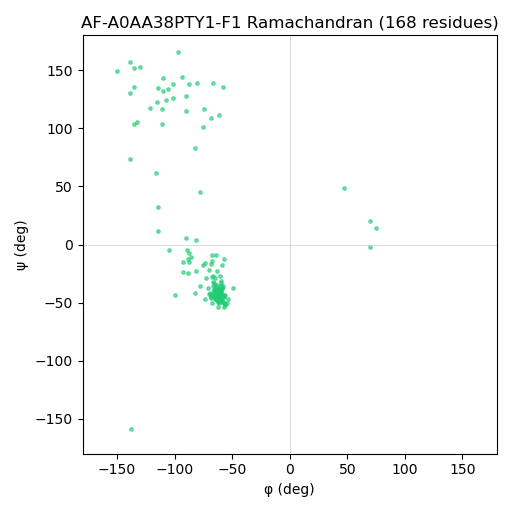 10.472 1.00 95.31 135 LYS A C 1
ATOM 1110 O O . LYS A 1 135 ? 7.774 -0.255 9.355 1.00 95.31 135 LYS A O 1
ATOM 1115 N N . ARG A 1 136 ? 7.134 -1.482 11.132 1.00 96.12 136 ARG A N 1
ATOM 1116 C CA . ARG A 1 136 ? 7.542 -2.777 10.562 1.00 96.12 136 ARG A CA 1
ATOM 1117 C C . ARG A 1 136 ? 6.732 -3.119 9.315 1.00 96.12 136 ARG A C 1
ATOM 1119 O O . ARG A 1 136 ? 7.323 -3.483 8.309 1.00 96.12 136 ARG A O 1
ATOM 1126 N N . LEU A 1 137 ? 5.412 -2.931 9.349 1.00 96.81 137 LEU A N 1
ATOM 1127 C CA . LEU A 1 137 ? 4.541 -3.175 8.194 1.00 96.81 137 LEU A CA 1
ATOM 1128 C C . LEU A 1 137 ? 4.865 -2.251 7.009 1.00 96.81 137 LEU A C 1
ATOM 1130 O O . LEU A 1 137 ? 4.893 -2.711 5.870 1.00 96.81 137 LEU A O 1
ATOM 1134 N N . ILE A 1 138 ? 5.173 -0.974 7.260 1.00 95.00 138 ILE A N 1
ATOM 1135 C CA . ILE A 1 138 ? 5.670 -0.053 6.224 1.00 95.00 138 ILE A CA 1
ATOM 1136 C C . ILE A 1 138 ? 7.000 -0.557 5.649 1.00 95.00 138 ILE A C 1
ATOM 1138 O O . ILE A 1 138 ? 7.194 -0.532 4.433 1.00 95.00 138 ILE A O 1
ATOM 1142 N N . GLY A 1 139 ? 7.915 -1.020 6.505 1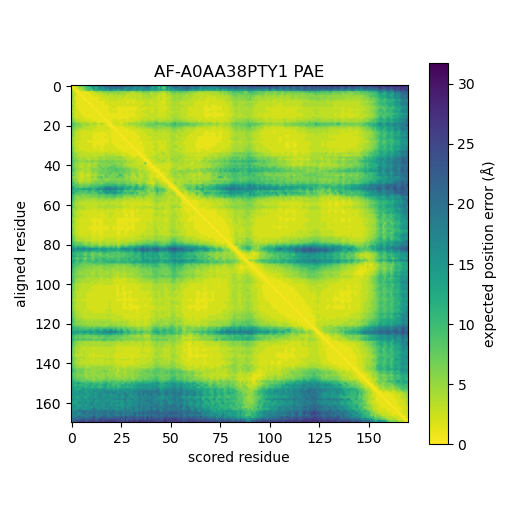.00 93.88 139 GLY A N 1
ATOM 1143 C CA . GLY A 1 139 ? 9.184 -1.619 6.089 1.00 93.88 139 GLY A CA 1
ATOM 1144 C C . GLY A 1 139 ? 8.986 -2.825 5.169 1.00 93.88 139 GLY A C 1
ATOM 1145 O O . GLY A 1 139 ? 9.548 -2.851 4.074 1.00 93.88 139 GLY A O 1
ATOM 1146 N N . ASP A 1 140 ? 8.122 -3.763 5.567 1.00 94.44 140 ASP A N 1
ATOM 1147 C CA . ASP A 1 140 ? 7.742 -4.927 4.760 1.00 94.44 140 ASP A CA 1
ATOM 1148 C C . ASP A 1 140 ? 7.192 -4.480 3.396 1.00 94.44 140 ASP A C 1
ATOM 1150 O O . ASP A 1 140 ? 7.689 -4.903 2.358 1.00 94.44 140 ASP A O 1
ATOM 1154 N N . LEU A 1 141 ? 6.227 -3.554 3.373 1.00 93.56 141 LEU A N 1
ATOM 1155 C CA . LEU A 1 141 ? 5.648 -3.018 2.136 1.00 93.56 141 LEU A CA 1
ATOM 1156 C C . LEU A 1 141 ? 6.688 -2.355 1.219 1.00 93.56 141 LEU A C 1
ATOM 1158 O O . LEU A 1 141 ? 6.592 -2.443 -0.010 1.00 93.56 141 LEU A O 1
ATOM 1162 N N . LYS A 1 142 ? 7.679 -1.659 1.786 1.00 90.62 142 LYS A N 1
ATOM 1163 C CA . LYS A 1 142 ? 8.768 -1.034 1.020 1.00 90.62 142 LYS A CA 1
ATOM 1164 C C . LYS A 1 142 ? 9.658 -2.066 0.340 1.00 90.62 142 LYS A C 1
ATOM 1166 O O . LYS A 1 142 ? 9.998 -1.855 -0.816 1.00 90.62 142 LYS A O 1
ATOM 1171 N N . ALA A 1 143 ? 9.949 -3.179 1.003 1.00 90.81 143 ALA A N 1
ATOM 1172 C CA . ALA A 1 143 ? 10.803 -4.233 0.462 1.00 90.81 143 ALA A CA 1
ATOM 1173 C C . ALA A 1 143 ? 10.138 -5.091 -0.635 1.00 90.81 143 ALA A C 1
ATOM 1175 O O . ALA A 1 143 ? 10.833 -5.813 -1.339 1.00 90.81 143 ALA A O 1
ATOM 1176 N N . LEU A 1 144 ? 8.808 -5.044 -0.775 1.00 89.62 144 LEU A N 1
ATOM 1177 C CA . LEU A 1 144 ? 8.056 -5.929 -1.683 1.00 89.62 144 LEU A CA 1
ATOM 1178 C C . LEU A 1 144 ? 7.920 -5.419 -3.114 1.00 89.62 144 LEU A C 1
ATOM 1180 O O . LEU A 1 144 ? 7.517 -6.182 -3.987 1.00 89.62 144 LEU A O 1
ATOM 1184 N N . VAL A 1 145 ? 8.198 -4.138 -3.334 1.00 86.69 145 VAL A N 1
ATOM 1185 C CA . VAL A 1 145 ? 8.151 -3.509 -4.652 1.00 86.69 145 VAL A CA 1
ATOM 1186 C C . VAL A 1 145 ? 9.433 -2.718 -4.805 1.00 86.69 145 VAL A C 1
ATOM 1188 O O . VAL A 1 145 ? 9.584 -1.659 -4.191 1.00 86.69 145 VAL A O 1
ATOM 1191 N N . VAL A 1 146 ? 10.347 -3.248 -5.608 1.00 87.94 146 VAL A N 1
ATOM 1192 C CA . VAL A 1 146 ? 11.643 -2.639 -5.886 1.00 87.94 146 VAL A CA 1
ATOM 1193 C C . VAL A 1 146 ? 11.607 -2.099 -7.307 1.00 87.94 146 VAL A C 1
ATOM 1195 O O . VAL A 1 146 ? 11.293 -2.819 -8.250 1.00 87.94 146 VAL A O 1
ATOM 1198 N N . VAL A 1 147 ? 11.900 -0.809 -7.449 1.00 88.06 147 VAL A N 1
ATOM 1199 C CA . VAL A 1 147 ? 12.057 -0.156 -8.749 1.00 88.06 147 VAL A CA 1
ATOM 1200 C C . VAL A 1 147 ? 13.527 0.202 -8.890 1.00 88.06 147 VAL A C 1
ATOM 1202 O O . VAL A 1 147 ? 14.041 0.990 -8.096 1.00 88.06 147 VAL A O 1
ATOM 1205 N N . THR A 1 148 ? 14.205 -0.389 -9.867 1.00 89.94 148 THR A N 1
ATOM 1206 C CA . THR A 1 148 ? 15.618 -0.126 -10.153 1.00 89.94 148 THR A CA 1
ATOM 1207 C C . THR A 1 148 ? 15.757 0.623 -11.468 1.00 89.94 148 THR A C 1
ATOM 1209 O O . THR A 1 148 ? 15.000 0.403 -12.412 1.00 89.94 148 THR A O 1
ATOM 1212 N N . LEU A 1 149 ? 16.716 1.547 -11.523 1.00 88.44 149 LEU A N 1
ATOM 1213 C CA . LEU A 1 149 ? 17.142 2.148 -12.779 1.00 88.44 149 LEU A CA 1
ATOM 1214 C C . LEU A 1 149 ? 17.978 1.110 -13.526 1.00 88.44 149 LEU A C 1
ATOM 1216 O O . LEU A 1 149 ? 19.023 0.693 -13.035 1.00 88.44 149 LEU A O 1
ATOM 1220 N N . ASP A 1 150 ? 17.484 0.688 -14.678 1.00 87.56 150 ASP A N 1
ATOM 1221 C CA . ASP A 1 150 ? 18.071 -0.379 -15.481 1.00 87.56 150 ASP A CA 1
ATOM 1222 C C . ASP A 1 150 ? 18.899 0.201 -16.633 1.00 87.56 150 ASP A C 1
ATOM 1224 O O . ASP A 1 150 ? 20.037 -0.198 -16.856 1.00 87.56 150 ASP A O 1
ATOM 1228 N N . GLU A 1 151 ? 18.379 1.230 -17.309 1.00 84.38 151 GLU A N 1
ATOM 1229 C CA . GLU A 1 151 ? 19.149 1.994 -18.293 1.00 84.38 151 GLU A CA 1
ATOM 1230 C C . GLU A 1 151 ? 18.936 3.492 -18.112 1.00 84.38 151 GLU A C 1
ATOM 1232 O O . GLU A 1 151 ? 17.812 3.976 -17.978 1.00 84.38 151 GLU A O 1
ATOM 1237 N N . PHE A 1 152 ? 20.035 4.236 -18.165 1.00 84.31 152 PHE A N 1
ATOM 1238 C CA . PHE A 1 152 ? 20.027 5.683 -18.291 1.00 84.31 152 PHE A CA 1
ATOM 1239 C C . PHE A 1 152 ? 21.061 6.066 -19.347 1.00 84.31 152 PHE A C 1
ATOM 1241 O O . PHE A 1 152 ? 22.260 5.969 -19.081 1.00 84.31 152 PHE A O 1
ATOM 1248 N N . PRO A 1 153 ? 20.626 6.421 -20.567 1.00 81.31 153 PRO A N 1
ATOM 1249 C CA . PRO A 1 153 ? 21.536 6.793 -21.629 1.00 81.31 153 PRO A CA 1
ATOM 1250 C C . PRO A 1 153 ? 22.194 8.122 -21.255 1.00 81.31 153 PRO A C 1
ATOM 1252 O O . PRO A 1 153 ? 21.554 9.173 -21.249 1.00 81.31 153 PRO A O 1
ATOM 1255 N N . VAL A 1 154 ? 23.481 8.058 -20.926 1.00 80.62 154 VAL A N 1
ATOM 1256 C CA . VAL A 1 154 ? 24.325 9.225 -20.671 1.00 80.62 154 VAL A CA 1
ATOM 1257 C C . VAL A 1 154 ? 25.171 9.481 -21.910 1.00 80.62 154 VAL A C 1
ATOM 1259 O O . VAL A 1 154 ? 25.703 8.547 -22.511 1.00 80.62 154 VAL A O 1
ATOM 1262 N N . ASP A 1 155 ? 25.312 10.751 -22.286 1.00 84.75 155 ASP A N 1
ATOM 1263 C CA . ASP A 1 155 ? 26.294 11.148 -23.289 1.00 84.75 155 ASP A CA 1
ATOM 1264 C C . ASP A 1 155 ? 27.702 10.803 -22.773 1.00 84.75 155 ASP A C 1
ATOM 1266 O O . ASP A 1 155 ? 28.199 11.387 -21.804 1.00 84.75 155 ASP A O 1
ATOM 1270 N N . G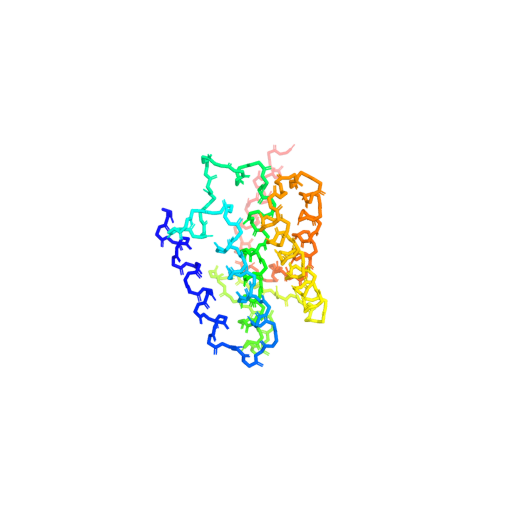LN A 1 156 ? 28.339 9.823 -23.416 1.00 83.69 156 GLN A N 1
ATOM 1271 C CA . GLN A 1 156 ? 29.649 9.326 -23.010 1.00 83.69 156 GLN A CA 1
ATOM 1272 C C . GLN A 1 156 ? 30.717 10.428 -23.034 1.00 83.69 156 GLN A C 1
ATOM 1274 O O . GLN A 1 156 ? 31.624 10.418 -22.204 1.00 83.69 156 GLN A O 1
ATOM 1279 N N . GLN A 1 157 ? 30.617 11.392 -23.953 1.00 87.44 157 GLN A N 1
ATOM 1280 C CA . GLN A 1 157 ? 31.546 12.514 -24.024 1.00 87.44 157 GLN A CA 1
ATOM 1281 C C . GLN A 1 157 ? 31.370 13.436 -22.814 1.00 87.44 157 GLN A C 1
ATOM 1283 O O . GLN A 1 157 ? 32.365 13.818 -22.197 1.00 87.44 157 GLN A O 1
ATOM 1288 N N . ALA A 1 158 ? 30.128 13.739 -22.428 1.00 87.81 158 ALA A N 1
ATOM 1289 C CA . ALA A 1 158 ? 29.851 14.526 -21.227 1.00 87.81 158 ALA A CA 1
ATOM 1290 C C . ALA A 1 158 ? 30.356 13.825 -19.952 1.00 87.81 158 ALA A C 1
ATOM 1292 O O . ALA A 1 158 ? 30.960 14.470 -19.094 1.00 87.81 158 ALA A O 1
ATOM 1293 N N . LEU A 1 159 ? 30.174 12.501 -19.850 1.00 87.62 159 LEU A N 1
ATOM 1294 C CA . LEU A 1 159 ? 30.679 11.712 -18.723 1.00 87.62 159 LEU A CA 1
ATOM 1295 C C . LEU A 1 159 ? 32.213 11.731 -18.658 1.00 87.62 159 LEU A C 1
ATOM 1297 O O . LEU A 1 159 ? 32.782 11.956 -17.593 1.00 87.62 159 LEU A O 1
ATOM 1301 N N . ASN A 1 160 ? 32.882 11.555 -19.799 1.00 90.94 160 ASN A N 1
ATOM 1302 C CA . ASN A 1 160 ? 34.341 11.605 -19.878 1.00 90.94 160 ASN A CA 1
ATOM 1303 C C . ASN A 1 160 ? 34.886 12.985 -19.468 1.00 90.94 160 ASN A C 1
ATOM 1305 O O . ASN A 1 160 ? 35.880 13.059 -18.750 1.00 90.94 160 ASN A O 1
ATOM 1309 N N . MET A 1 161 ? 34.230 14.076 -19.886 1.00 90.62 161 MET A N 1
ATOM 1310 C CA . MET A 1 161 ? 34.608 15.436 -19.479 1.00 90.62 161 MET A CA 1
ATOM 1311 C C . MET A 1 161 ? 34.444 15.654 -17.971 1.00 90.62 161 MET A C 1
ATOM 1313 O O . MET A 1 161 ? 35.311 16.264 -17.349 1.00 90.62 161 MET A O 1
ATOM 1317 N N . LEU A 1 162 ? 33.359 15.142 -17.383 1.00 90.75 162 LEU A N 1
ATOM 1318 C CA . LEU A 1 162 ? 33.108 15.232 -15.945 1.00 90.75 162 LEU A CA 1
ATOM 1319 C C . LEU A 1 162 ? 34.188 14.501 -15.133 1.00 90.75 162 LEU A C 1
ATOM 1321 O O . LEU A 1 162 ? 34.696 15.052 -14.159 1.00 90.75 162 LEU A O 1
ATOM 1325 N N . ILE A 1 163 ? 34.547 13.280 -15.544 1.00 92.38 163 ILE A N 1
ATOM 1326 C CA . ILE A 1 163 ? 35.591 12.480 -14.885 1.00 92.38 163 ILE A CA 1
ATOM 1327 C C . ILE A 1 163 ? 36.947 13.191 -14.985 1.00 92.38 163 ILE A C 1
ATOM 1329 O O . ILE A 1 163 ? 37.615 13.364 -13.970 1.00 92.38 163 ILE A O 1
ATOM 1333 N N . ALA A 1 164 ? 37.314 13.676 -16.176 1.00 90.75 164 ALA A N 1
ATOM 1334 C CA . ALA A 1 164 ? 38.585 14.366 -16.392 1.00 90.75 164 ALA A CA 1
ATOM 1335 C C . ALA A 1 164 ? 38.719 15.661 -15.563 1.00 90.75 164 ALA A C 1
ATOM 1337 O O . ALA A 1 164 ? 39.785 15.923 -15.005 1.00 90.75 164 ALA A O 1
ATOM 1338 N N . ASP A 1 165 ? 37.653 16.466 -15.441 1.00 90.25 165 ASP A N 1
ATOM 1339 C CA . ASP A 1 165 ? 37.667 17.664 -14.583 1.00 90.25 165 ASP A CA 1
ATOM 1340 C C . ASP A 1 165 ? 37.792 17.289 -13.097 1.00 90.25 165 ASP A C 1
ATOM 1342 O O . ASP A 1 165 ? 38.550 17.932 -12.373 1.00 90.25 165 ASP A O 1
ATOM 1346 N N . HIS A 1 166 ? 37.126 16.222 -12.641 1.00 85.12 166 HIS A N 1
ATOM 1347 C CA . HIS A 1 166 ? 37.228 15.763 -11.253 1.00 85.12 166 HIS A CA 1
ATOM 1348 C C . HIS A 1 166 ? 38.639 15.273 -10.898 1.00 85.12 166 HIS A C 1
ATOM 1350 O O . HIS A 1 166 ? 39.197 15.693 -9.882 1.00 85.12 166 HIS A O 1
ATOM 1356 N N . GLU A 1 167 ? 39.244 14.447 -11.754 1.00 85.88 167 GLU A N 1
ATOM 1357 C CA . GLU A 1 167 ? 40.611 13.946 -11.566 1.00 85.88 167 GLU A CA 1
ATOM 1358 C C . GLU A 1 167 ? 41.646 15.076 -11.580 1.00 85.88 167 GLU A C 1
ATOM 1360 O O . GLU A 1 167 ? 42.597 15.042 -10.811 1.00 85.88 167 GLU A O 1
ATOM 1365 N N . SER A 1 168 ? 41.439 16.124 -12.385 1.00 81.56 168 SER A N 1
ATOM 1366 C CA . SER A 1 168 ? 42.339 17.288 -12.418 1.00 81.56 168 SER A CA 1
ATOM 1367 C C . SER A 1 168 ? 42.315 18.150 -11.145 1.00 81.56 168 SER A C 1
ATOM 1369 O O . SER A 1 168 ? 43.212 18.967 -10.934 1.00 81.56 168 SER A O 1
ATOM 1371 N N . ARG A 1 169 ? 41.278 17.993 -10.311 1.00 78.44 169 ARG A N 1
ATOM 1372 C CA . ARG A 1 169 ? 41.067 18.737 -9.055 1.00 78.44 169 ARG A CA 1
ATOM 1373 C C . ARG A 1 169 ? 41.356 17.906 -7.800 1.00 78.44 169 ARG A C 1
ATOM 1375 O O . ARG A 1 169 ? 41.234 18.448 -6.700 1.00 78.44 169 ARG A O 1
ATOM 1382 N N . SER A 1 170 ? 41.667 16.623 -7.975 1.00 65.06 170 SER A N 1
ATOM 1383 C CA . SER A 1 170 ? 41.993 15.652 -6.921 1.00 65.06 170 SER A CA 1
ATOM 1384 C C . SER A 1 170 ? 43.499 15.596 -6.695 1.00 65.06 170 SER A C 1
ATOM 1386 O O . SER A 1 170 ? 43.907 15.505 -5.517 1.00 65.06 170 SER A O 1
#

Nearest PDB structures (foldseek):
  6x9l-assembly1_A  TM=2.083E-01  e=3.272E+00  Pseudomonas syringae pv. tomato str. DC3000

pLDDT: mean 88.67, std 7.35, range [54.66, 97.56]

Sequence (170 aa):
MANQEQKNYENTKRFLHSRQNSELAKFGYACLELNESLGFCKPDQPWSVNISGDGLRYQSITTLAHDAAVKTHFTLLVLTFPKPYFTSDHMRFAVEYDLSRLKETLQRVCSFLQDLQDQRKQGRNDFEKYENQAKRLIGDLKALVVVTLDEFPVDQQALNMLIADHESRS